Protein AF-A0A0K2RB57-F1 (afdb_monomer_lite)

Radius of gyration: 35.39 Å; chains: 1; bounding box: 61×66×104 Å

Secondary structure (DSSP, 8-state):
----HHHHHHHHHHHHHHHHHHHHHHHHHHHSS--TTHHHHHHHHHHHHHHHHTTSS-TTS--HHHHHHHHHHHHHHHHHHHHTT--TTHHHHHHHHHHHHHHHHHHHHHHHHHHHHHTSS-------S----------------------------

Structure (mmCIF, N/CA/C/O backbone):
data_AF-A0A0K2RB57-F1
#
_entry.id   AF-A0A0K2RB57-F1
#
loop_
_atom_site.group_PDB
_atom_site.id
_atom_site.type_symbol
_atom_site.label_atom_id
_atom_site.label_alt_id
_atom_site.label_comp_id
_atom_site.label_asym_id
_atom_site.label_entity_id
_atom_site.label_seq_id
_atom_site.pdbx_PDB_ins_code
_atom_site.Cartn_x
_atom_site.Cartn_y
_atom_site.Cartn_z
_atom_site.occupancy
_atom_site.B_iso_or_equiv
_atom_site.auth_seq_id
_atom_site.auth_comp_id
_atom_site.auth_asym_id
_atom_site.auth_atom_id
_atom_site.pdbx_PDB_model_num
ATOM 1 N N . MET A 1 1 ? -20.416 2.328 23.234 1.00 38.44 1 MET A N 1
ATOM 2 C CA . MET A 1 1 ? -20.864 1.491 22.098 1.00 38.44 1 MET A CA 1
ATOM 3 C C . MET A 1 1 ? -19.716 0.589 21.663 1.00 38.44 1 MET A C 1
ATOM 5 O O . MET A 1 1 ? -18.766 1.074 21.064 1.00 38.44 1 MET A O 1
ATOM 9 N N . GLY A 1 2 ? -19.745 -0.689 22.050 1.00 57.59 2 GLY A N 1
ATOM 10 C CA . GLY A 1 2 ? -18.687 -1.654 21.738 1.00 57.59 2 GLY A CA 1
ATOM 11 C C . GLY A 1 2 ? -18.896 -2.265 20.358 1.00 57.59 2 GLY A C 1
ATOM 12 O O . GLY A 1 2 ? -19.630 -3.236 20.216 1.00 57.59 2 GLY A O 1
ATOM 13 N N . ILE A 1 3 ? -18.275 -1.691 19.330 1.00 61.47 3 ILE A N 1
ATOM 14 C CA . ILE A 1 3 ? -18.183 -2.344 18.021 1.00 61.47 3 ILE A CA 1
ATOM 15 C C . ILE A 1 3 ? -17.212 -3.522 18.195 1.00 61.47 3 ILE A C 1
ATOM 17 O O . ILE A 1 3 ? -16.130 -3.307 18.748 1.00 61.47 3 ILE A O 1
ATOM 21 N N . PRO A 1 4 ? -17.541 -4.754 17.761 1.00 70.00 4 PRO A N 1
ATOM 22 C CA . PRO A 1 4 ? -16.636 -5.896 17.860 1.00 70.00 4 PRO A CA 1
ATOM 23 C C . PRO A 1 4 ? -15.468 -5.745 16.869 1.00 70.00 4 PRO A C 1
ATOM 25 O O . PRO A 1 4 ? -15.411 -6.397 15.825 1.00 70.00 4 PRO A O 1
ATOM 28 N N . THR A 1 5 ? -14.510 -4.885 17.217 1.00 77.00 5 THR A N 1
ATOM 29 C CA . THR A 1 5 ? -13.271 -4.615 16.473 1.00 77.00 5 THR A CA 1
ATOM 30 C C . THR A 1 5 ? -12.448 -5.882 16.282 1.00 77.00 5 THR A C 1
ATOM 32 O O . THR A 1 5 ? -11.888 -6.080 15.212 1.00 77.00 5 THR A O 1
ATOM 35 N N . LYS A 1 6 ? -12.467 -6.800 17.261 1.00 76.06 6 LYS A N 1
ATOM 36 C CA . LYS A 1 6 ? -11.743 -8.080 17.200 1.00 76.06 6 LYS A CA 1
ATOM 37 C C . LYS A 1 6 ? -12.094 -8.900 15.954 1.00 76.06 6 LYS A C 1
ATOM 39 O O . LYS A 1 6 ? -11.197 -9.432 15.315 1.00 76.06 6 LYS A O 1
ATOM 44 N N . ARG A 1 7 ? -13.377 -8.975 15.572 1.00 79.31 7 ARG A N 1
ATOM 45 C CA . ARG A 1 7 ? -13.806 -9.727 14.375 1.00 79.31 7 ARG A CA 1
ATOM 46 C C . ARG A 1 7 ? -13.370 -9.022 13.093 1.00 79.31 7 ARG A C 1
ATOM 48 O O . ARG A 1 7 ? -12.848 -9.666 12.194 1.00 79.31 7 ARG A O 1
ATOM 55 N N . TYR A 1 8 ? -13.514 -7.700 13.044 1.00 82.50 8 TYR A N 1
ATOM 56 C CA . TYR A 1 8 ? -13.079 -6.895 11.901 1.00 82.50 8 TYR A CA 1
ATOM 57 C C . TYR A 1 8 ? -11.565 -6.954 11.673 1.00 82.50 8 TYR A C 1
ATOM 59 O O . TYR A 1 8 ? -11.135 -7.101 10.534 1.00 82.50 8 TYR A O 1
ATOM 67 N N . SER A 1 9 ? -10.755 -6.899 12.732 1.00 83.56 9 SER A N 1
ATOM 68 C CA . SER A 1 9 ? -9.298 -7.030 12.629 1.00 83.56 9 SER A CA 1
ATOM 69 C C . SER A 1 9 ? -8.877 -8.419 12.155 1.00 83.56 9 SER A C 1
ATOM 71 O O . SER A 1 9 ? -7.973 -8.514 11.331 1.00 83.56 9 SER A O 1
ATOM 73 N N . ILE A 1 10 ? -9.552 -9.481 12.615 1.00 88.06 10 ILE A N 1
ATOM 74 C CA . ILE A 1 10 ? -9.296 -10.851 12.144 1.00 88.06 10 ILE A CA 1
ATOM 75 C C . ILE A 1 10 ? -9.612 -10.962 10.649 1.00 88.06 10 ILE A C 1
ATOM 77 O O . ILE A 1 10 ? -8.750 -11.384 9.887 1.00 88.06 10 ILE A O 1
ATOM 81 N N . TYR A 1 11 ? -10.792 -10.515 10.206 1.00 88.81 11 TYR A N 1
ATOM 82 C CA . TYR A 1 11 ? -11.146 -10.559 8.784 1.00 88.81 11 TYR A CA 1
ATOM 83 C C . TYR A 1 11 ? -10.210 -9.711 7.917 1.00 88.81 11 TYR A C 1
ATOM 85 O O . TYR A 1 11 ? -9.790 -10.170 6.859 1.00 88.81 11 TYR A O 1
ATOM 93 N N . ALA A 1 12 ? -9.829 -8.512 8.368 1.00 87.31 12 ALA A N 1
ATOM 94 C CA . ALA A 1 12 ? -8.902 -7.649 7.638 1.00 87.31 12 ALA A CA 1
ATOM 95 C C . ALA A 1 12 ? -7.505 -8.277 7.509 1.00 87.31 12 ALA A C 1
ATOM 97 O O . ALA A 1 12 ? -6.912 -8.242 6.431 1.00 87.31 12 ALA A O 1
ATOM 98 N N . PHE A 1 13 ? -6.990 -8.880 8.585 1.00 88.00 13 PHE A N 1
ATOM 99 C CA . PHE A 1 13 ? -5.676 -9.516 8.574 1.00 88.00 13 PHE A CA 1
ATOM 100 C C . PHE A 1 13 ? -5.674 -10.793 7.732 1.00 88.00 13 PHE A C 1
ATOM 102 O O . PHE A 1 13 ? -4.789 -10.971 6.901 1.00 88.00 13 PHE A O 1
ATOM 109 N N . SER A 1 14 ? -6.693 -11.645 7.878 1.00 93.94 14 SER A N 1
ATOM 110 C CA . SER A 1 14 ? -6.840 -12.855 7.067 1.00 93.94 14 SER A CA 1
ATOM 111 C C . SER A 1 14 ? -6.991 -12.529 5.583 1.00 93.94 14 SER A C 1
ATOM 113 O O . SER A 1 14 ? -6.316 -13.140 4.762 1.00 93.94 14 SER A O 1
ATOM 115 N N . PHE A 1 15 ? -7.812 -11.538 5.226 1.00 92.50 15 PHE A N 1
ATOM 116 C CA . PHE A 1 15 ? -7.969 -11.118 3.834 1.00 92.50 15 PHE A CA 1
ATOM 117 C C . PHE A 1 15 ? -6.656 -10.568 3.258 1.00 92.50 15 PHE A C 1
ATOM 119 O O . PHE A 1 15 ? -6.245 -10.975 2.175 1.00 92.50 15 PHE A O 1
ATOM 126 N N . SER A 1 16 ? -5.949 -9.714 4.008 1.00 88.44 16 SER A N 1
ATOM 127 C CA . SER A 1 16 ? -4.636 -9.194 3.605 1.00 88.44 16 SER A CA 1
ATOM 128 C C . SER A 1 16 ? -3.597 -10.307 3.423 1.00 88.44 16 SER A C 1
ATOM 130 O O . SER A 1 16 ? -2.855 -10.300 2.442 1.00 88.44 16 SER A O 1
ATOM 132 N N . ALA A 1 17 ? -3.572 -11.297 4.321 1.00 91.31 17 ALA A N 1
ATOM 133 C CA . ALA A 1 17 ? -2.661 -12.435 4.239 1.00 91.31 17 ALA A CA 1
ATOM 134 C C . ALA A 1 17 ? -2.944 -13.315 3.013 1.00 91.31 17 ALA A C 1
ATOM 136 O O . ALA A 1 17 ? -2.007 -13.703 2.321 1.00 91.31 17 ALA A O 1
ATOM 137 N N . VAL A 1 18 ? -4.219 -13.583 2.704 1.00 95.94 18 VAL A N 1
ATOM 138 C CA . VAL A 1 18 ? -4.611 -14.344 1.507 1.00 95.94 18 VAL A CA 1
ATOM 139 C C . VAL A 1 18 ? -4.202 -13.599 0.237 1.00 95.94 18 VAL A C 1
ATOM 141 O O . VAL A 1 18 ? -3.550 -14.182 -0.625 1.00 95.94 18 VAL A O 1
ATOM 144 N N . VAL A 1 19 ? -4.513 -12.302 0.135 1.00 92.00 19 VAL A N 1
ATOM 145 C CA . VAL A 1 19 ? -4.145 -11.481 -1.031 1.00 92.00 19 VAL A CA 1
ATOM 146 C C . VAL A 1 19 ? -2.626 -11.396 -1.192 1.00 92.00 19 VAL A C 1
ATOM 148 O O . VAL A 1 19 ? -2.116 -11.579 -2.295 1.00 92.00 19 VAL A O 1
ATOM 151 N N . THR A 1 20 ? -1.894 -11.177 -0.098 1.00 90.31 20 THR A N 1
ATOM 152 C CA . THR A 1 20 ? -0.423 -11.113 -0.099 1.00 90.31 20 THR A CA 1
ATOM 153 C C . THR A 1 20 ? 0.199 -12.453 -0.483 1.00 90.31 20 THR A C 1
ATOM 155 O O . THR A 1 20 ? 1.131 -12.484 -1.283 1.00 90.31 20 THR A O 1
ATOM 158 N N . GLY A 1 21 ? -0.324 -13.566 0.040 1.00 92.06 21 GLY A N 1
ATOM 159 C CA . GLY A 1 21 ? 0.147 -14.909 -0.294 1.00 92.06 21 GLY A CA 1
ATOM 160 C C . GLY A 1 21 ? -0.038 -15.223 -1.776 1.00 92.06 21 GLY A C 1
ATOM 161 O O . GLY A 1 21 ? 0.907 -15.648 -2.436 1.00 92.06 21 GLY A O 1
ATOM 162 N N . VAL A 1 22 ? -1.222 -14.932 -2.324 1.00 93.88 22 VAL A N 1
ATOM 163 C CA . VAL A 1 22 ? -1.502 -15.091 -3.758 1.00 93.88 22 VAL A CA 1
ATOM 164 C C . VAL A 1 22 ? -0.569 -14.207 -4.589 1.00 93.88 22 VAL A C 1
ATOM 166 O O . VAL A 1 22 ? 0.104 -14.714 -5.481 1.00 93.88 22 VAL A O 1
ATOM 169 N N . ALA A 1 23 ? -0.441 -12.917 -4.265 1.00 89.06 23 ALA A N 1
ATOM 170 C CA . ALA A 1 23 ? 0.457 -12.004 -4.975 1.00 89.06 23 ALA A CA 1
ATOM 171 C C . ALA A 1 23 ? 1.924 -12.478 -4.965 1.00 89.06 23 ALA A C 1
ATOM 173 O O . ALA A 1 23 ? 2.598 -12.410 -5.992 1.00 89.06 23 ALA A O 1
ATOM 174 N N . GLY A 1 24 ? 2.405 -13.006 -3.834 1.00 86.62 24 GLY A N 1
ATOM 175 C CA . GLY A 1 24 ? 3.751 -13.568 -3.711 1.00 86.62 24 GLY A CA 1
ATOM 176 C C . GLY A 1 24 ? 3.970 -14.799 -4.592 1.00 86.62 24 GLY A C 1
ATOM 177 O O . GLY A 1 24 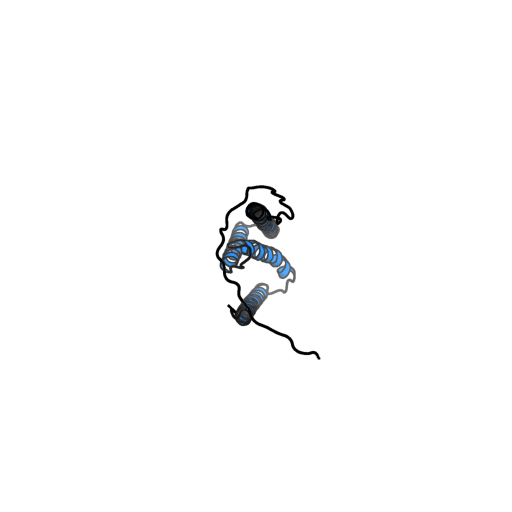? 5.006 -14.899 -5.246 1.00 86.62 24 GLY A O 1
ATOM 178 N N . VAL A 1 25 ? 2.986 -15.702 -4.675 1.00 89.19 25 VAL A N 1
ATOM 179 C CA . VAL A 1 25 ? 3.047 -16.877 -5.562 1.00 89.19 25 VAL A CA 1
ATOM 180 C C . VAL A 1 25 ? 3.065 -16.458 -7.034 1.00 89.19 25 VAL A C 1
ATOM 182 O O . VAL A 1 25 ? 3.877 -16.978 -7.798 1.00 89.19 25 VAL A O 1
ATOM 185 N N . LEU A 1 26 ? 2.234 -15.487 -7.436 1.00 89.56 26 LEU A N 1
ATOM 186 C CA . LEU A 1 26 ? 2.265 -14.951 -8.803 1.00 89.56 26 LEU A CA 1
ATOM 187 C C . LEU A 1 26 ? 3.621 -14.317 -9.137 1.00 89.56 26 LEU A C 1
ATOM 189 O O . LEU A 1 26 ? 4.160 -14.552 -10.217 1.00 89.56 26 LEU A O 1
ATOM 193 N N . LEU A 1 27 ? 4.191 -13.540 -8.213 1.00 83.75 27 LEU A N 1
ATOM 194 C CA . LEU A 1 27 ? 5.488 -12.900 -8.424 1.00 83.75 27 LEU A CA 1
ATOM 195 C C . LEU A 1 27 ? 6.621 -13.932 -8.525 1.00 83.75 27 LEU A C 1
ATOM 197 O O . LEU A 1 27 ? 7.471 -13.825 -9.407 1.00 83.75 27 LEU A O 1
ATOM 201 N N . ALA A 1 28 ? 6.603 -14.964 -7.677 1.00 84.50 28 ALA A N 1
ATOM 202 C CA . ALA A 1 28 ? 7.553 -16.072 -7.748 1.00 84.50 28 ALA A CA 1
ATOM 203 C C . ALA A 1 28 ? 7.447 -16.835 -9.079 1.00 84.50 28 ALA A C 1
ATOM 205 O O . ALA A 1 28 ? 8.470 -17.186 -9.668 1.00 84.50 28 ALA A O 1
ATOM 206 N N . SER A 1 29 ? 6.225 -17.032 -9.585 1.00 85.38 29 SER A N 1
ATOM 207 C CA . SER A 1 29 ? 5.983 -17.673 -10.881 1.00 85.38 29 SER A CA 1
ATOM 208 C C . SER A 1 29 ? 6.513 -16.856 -12.059 1.00 85.38 29 SER A C 1
ATOM 210 O O . SER A 1 29 ? 6.944 -17.448 -13.042 1.00 85.38 29 SER A O 1
ATOM 212 N N . GLN A 1 30 ? 6.482 -15.522 -11.987 1.00 80.62 30 GLN A N 1
ATOM 213 C CA . GLN A 1 30 ? 6.990 -14.668 -13.065 1.00 80.62 30 GLN A CA 1
ATOM 214 C C . GLN A 1 30 ? 8.514 -14.674 -13.159 1.00 80.62 30 GLN A C 1
ATOM 216 O O . GLN A 1 30 ? 9.063 -14.622 -14.255 1.00 80.62 30 GLN A O 1
ATOM 221 N N . GLN A 1 31 ? 9.205 -14.721 -12.021 1.00 75.88 31 GLN A N 1
ATOM 222 C CA . GLN A 1 31 ? 10.647 -14.502 -12.022 1.00 75.88 31 GLN A CA 1
ATOM 223 C C . GLN A 1 31 ? 11.440 -15.719 -12.504 1.00 75.88 31 GLN A C 1
ATOM 225 O O . GLN A 1 31 ? 12.541 -15.506 -13.002 1.00 75.88 31 GLN A O 1
ATOM 230 N N . GLN A 1 32 ? 10.895 -16.945 -12.398 1.00 67.44 32 GLN A N 1
ATOM 231 C CA . GLN A 1 32 ? 11.425 -18.265 -12.832 1.00 67.44 32 GLN A CA 1
ATOM 232 C C . GLN A 1 32 ? 12.866 -18.625 -12.380 1.00 67.44 32 GLN A C 1
ATOM 234 O O . GLN A 1 32 ? 13.263 -19.786 -12.383 1.00 67.44 32 GLN A O 1
ATOM 239 N N . ILE A 1 33 ? 13.621 -17.637 -11.912 1.00 66.25 33 ILE A N 1
ATOM 240 C CA . ILE A 1 33 ? 14.967 -17.608 -11.372 1.00 66.25 33 ILE A CA 1
ATOM 241 C C . ILE A 1 33 ? 14.807 -16.818 -10.073 1.00 66.25 33 ILE A C 1
ATOM 243 O O . ILE A 1 33 ? 14.384 -15.659 -10.089 1.00 66.25 33 ILE A O 1
ATOM 247 N N . GLY A 1 34 ? 15.087 -17.455 -8.936 1.00 60.50 34 GLY A N 1
ATOM 248 C CA . GLY A 1 34 ? 14.979 -16.835 -7.616 1.00 60.50 34 GLY A CA 1
ATOM 249 C C . GLY A 1 34 ? 16.018 -15.733 -7.433 1.00 60.50 34 GLY A C 1
ATOM 250 O O . GLY A 1 34 ? 17.041 -15.950 -6.794 1.00 60.50 34 GLY A O 1
ATOM 251 N N . ASN A 1 35 ? 15.779 -14.559 -8.015 1.00 68.94 35 ASN A N 1
ATOM 252 C CA . ASN A 1 35 ? 16.596 -13.378 -7.795 1.00 68.94 35 ASN A CA 1
ATOM 253 C C . ASN A 1 35 ? 16.156 -12.732 -6.470 1.00 68.94 35 ASN A C 1
ATOM 255 O O . ASN A 1 35 ? 15.038 -12.218 -6.402 1.00 68.94 35 ASN A O 1
ATOM 259 N N . PRO A 1 36 ? 16.991 -12.736 -5.416 1.00 72.50 36 PRO A N 1
ATOM 260 C CA . PRO A 1 36 ? 16.614 -12.191 -4.113 1.00 72.50 36 PRO A CA 1
ATOM 261 C C . PRO A 1 36 ? 16.421 -10.666 -4.135 1.00 72.50 36 PRO A C 1
ATOM 263 O O . PRO A 1 36 ? 15.763 -10.118 -3.251 1.00 72.50 36 PRO A O 1
ATOM 266 N N . SER A 1 37 ? 16.939 -9.970 -5.150 1.00 76.00 37 SER A N 1
ATOM 267 C CA . SER A 1 37 ? 16.857 -8.510 -5.251 1.00 76.00 37 SER A CA 1
ATOM 268 C C . SER A 1 37 ? 15.447 -7.997 -5.545 1.00 76.00 37 SER A C 1
ATOM 270 O O . SER A 1 37 ? 15.150 -6.844 -5.243 1.00 76.00 37 SER A O 1
ATOM 272 N N . VAL A 1 38 ? 14.539 -8.853 -6.029 1.00 73.69 38 VAL A N 1
ATOM 273 C CA . VAL A 1 38 ? 13.148 -8.456 -6.305 1.00 73.69 38 VAL A CA 1
ATOM 274 C C . VAL A 1 38 ? 12.412 -7.998 -5.050 1.00 73.69 38 VAL A C 1
ATOM 276 O O . VAL A 1 38 ? 11.489 -7.209 -5.143 1.00 73.69 38 VAL A O 1
ATOM 279 N N . GLY A 1 39 ? 12.807 -8.433 -3.851 1.00 76.81 39 GLY A N 1
ATOM 280 C CA . GLY A 1 39 ? 12.206 -7.903 -2.625 1.00 76.81 39 GLY A CA 1
ATOM 281 C C . GLY A 1 39 ? 12.512 -6.415 -2.430 1.00 76.81 39 GLY A C 1
ATOM 282 O O . GLY A 1 39 ? 11.636 -5.644 -2.044 1.00 76.81 39 GLY A O 1
ATOM 283 N N . MET A 1 40 ? 13.742 -6.003 -2.742 1.00 82.06 40 MET A N 1
ATOM 284 C CA . MET A 1 40 ? 14.229 -4.643 -2.505 1.00 82.06 40 MET A CA 1
ATOM 285 C C . MET A 1 40 ? 13.616 -3.628 -3.469 1.00 82.06 40 MET A C 1
ATOM 287 O O . MET A 1 40 ? 13.242 -2.534 -3.043 1.00 82.06 40 MET A O 1
ATOM 291 N N . ASP A 1 41 ? 13.439 -4.006 -4.734 1.00 82.38 41 ASP A N 1
ATOM 292 C CA . ASP A 1 41 ? 12.888 -3.115 -5.762 1.00 82.38 41 ASP A CA 1
ATOM 293 C C . ASP A 1 41 ? 11.406 -2.774 -5.526 1.00 82.38 41 ASP A C 1
ATOM 295 O O . ASP A 1 41 ? 10.943 -1.701 -5.912 1.00 82.38 41 ASP A O 1
ATOM 299 N N . TYR A 1 42 ? 10.662 -3.649 -4.841 1.00 84.00 42 TYR A N 1
ATOM 300 C CA . TYR A 1 42 ? 9.243 -3.450 -4.515 1.00 84.00 42 TYR A CA 1
ATOM 301 C C . TYR A 1 42 ? 9.026 -2.826 -3.135 1.00 84.00 42 TYR A C 1
ATOM 303 O O . TYR A 1 42 ? 7.954 -2.280 -2.863 1.00 84.00 42 TYR A O 1
ATOM 311 N N . LEU A 1 43 ? 10.051 -2.846 -2.282 1.00 87.94 43 LEU A N 1
ATOM 312 C CA . LEU A 1 43 ? 10.004 -2.301 -0.930 1.00 87.94 43 LEU A CA 1
ATOM 313 C C . LEU A 1 43 ? 9.762 -0.787 -0.970 1.00 87.94 43 LEU A C 1
ATOM 315 O O . LEU A 1 43 ? 8.826 -0.295 -0.341 1.00 87.94 43 LEU A O 1
ATOM 319 N N . LEU A 1 44 ? 10.540 -0.054 -1.775 1.00 88.50 44 LEU A N 1
ATOM 320 C CA . LEU A 1 44 ? 10.421 1.404 -1.887 1.00 88.50 44 LEU A CA 1
ATOM 321 C C . LEU A 1 44 ? 9.030 1.831 -2.409 1.00 88.50 44 LEU A C 1
ATOM 323 O O . LEU A 1 44 ? 8.356 2.580 -1.698 1.00 88.50 44 LEU A O 1
ATOM 327 N N . PRO A 1 45 ? 8.524 1.325 -3.554 1.00 85.31 45 PRO A N 1
ATOM 328 C CA . PRO A 1 45 ? 7.160 1.611 -4.008 1.00 85.31 45 PRO A CA 1
ATOM 329 C C . PRO A 1 45 ? 6.072 1.232 -2.993 1.00 85.31 45 PRO A C 1
ATOM 331 O O . PRO A 1 45 ? 5.110 1.980 -2.816 1.00 85.31 45 PRO A O 1
ATOM 334 N N . ALA A 1 46 ? 6.210 0.099 -2.295 1.00 87.88 46 ALA A N 1
ATOM 335 C CA . ALA A 1 46 ? 5.229 -0.328 -1.298 1.00 87.88 46 ALA A CA 1
ATOM 336 C C . ALA A 1 46 ? 5.128 0.674 -0.136 1.00 87.88 46 ALA A C 1
ATOM 338 O O . ALA A 1 46 ? 4.021 1.047 0.264 1.00 87.88 46 ALA A O 1
ATOM 339 N N . PHE A 1 47 ? 6.266 1.178 0.355 1.00 87.62 47 PHE A N 1
ATOM 340 C CA . PHE A 1 47 ? 6.292 2.238 1.366 1.00 87.62 47 PHE A CA 1
ATOM 341 C C . PHE A 1 47 ? 5.679 3.541 0.857 1.00 87.62 47 PHE A C 1
ATOM 343 O O . PHE A 1 47 ? 4.913 4.173 1.586 1.00 87.62 47 PHE A O 1
ATOM 350 N N . VAL A 1 48 ? 5.968 3.927 -0.389 1.00 88.44 48 VAL A N 1
ATOM 351 C CA . VAL A 1 48 ? 5.374 5.115 -1.023 1.00 88.44 48 VAL A CA 1
ATOM 352 C C . VAL A 1 48 ? 3.855 5.008 -1.061 1.00 88.44 48 VAL A C 1
ATOM 354 O O . VAL A 1 48 ? 3.172 5.910 -0.580 1.00 88.44 48 VAL A O 1
ATOM 357 N N . GLY A 1 49 ? 3.319 3.904 -1.587 1.00 87.19 49 GLY A N 1
ATOM 358 C CA . GLY A 1 49 ? 1.876 3.683 -1.683 1.00 87.19 49 GLY A CA 1
ATOM 359 C C . GLY A 1 49 ? 1.192 3.685 -0.312 1.00 87.19 49 GLY A C 1
ATOM 360 O O . GLY A 1 49 ? 0.138 4.303 -0.146 1.00 87.19 49 GLY A O 1
ATOM 361 N N . ALA A 1 50 ? 1.819 3.063 0.692 1.00 84.62 50 ALA A N 1
ATOM 362 C CA . ALA A 1 50 ? 1.305 3.025 2.059 1.00 84.62 50 ALA A CA 1
ATOM 363 C C . ALA A 1 50 ? 1.292 4.412 2.727 1.00 84.62 50 ALA A C 1
ATOM 365 O O . ALA A 1 50 ? 0.271 4.812 3.293 1.00 84.62 50 ALA A O 1
ATOM 366 N N . LEU A 1 51 ? 2.393 5.167 2.635 1.00 83.88 51 LEU A N 1
ATOM 367 C CA . LEU A 1 51 ? 2.512 6.507 3.223 1.00 83.88 51 LEU A CA 1
ATOM 368 C C . LEU A 1 51 ? 1.621 7.530 2.517 1.00 83.88 51 LEU A C 1
ATOM 370 O O . LEU A 1 51 ? 0.957 8.327 3.180 1.00 83.88 51 LEU A O 1
ATOM 374 N N . LEU A 1 52 ? 1.557 7.487 1.186 1.00 83.69 52 LEU A N 1
ATOM 375 C CA . LEU A 1 52 ? 0.690 8.360 0.400 1.00 83.69 52 LEU A CA 1
ATOM 376 C C . LEU A 1 52 ? -0.788 8.086 0.726 1.00 83.69 52 LEU A C 1
ATOM 378 O O . LEU A 1 52 ? -1.544 9.011 1.032 1.00 83.69 52 LEU A O 1
ATOM 382 N N . GLY A 1 53 ? -1.179 6.809 0.772 1.00 78.81 53 GLY A N 1
ATOM 383 C CA . GLY A 1 53 ? -2.532 6.370 1.112 1.00 78.81 53 GLY A CA 1
ATOM 384 C C . GLY A 1 53 ? -2.990 6.762 2.519 1.00 78.81 53 GLY A C 1
ATOM 385 O O . GLY A 1 53 ? -4.154 7.120 2.712 1.00 78.81 53 GLY A O 1
ATOM 386 N N . ALA A 1 54 ? -2.076 6.768 3.496 1.00 72.00 54 ALA A N 1
ATOM 387 C CA . ALA A 1 54 ? -2.367 7.113 4.890 1.00 72.00 54 ALA A CA 1
ATOM 388 C C . ALA A 1 54 ? -2.857 8.563 5.086 1.00 72.00 54 ALA A C 1
ATOM 390 O O . ALA A 1 54 ? -3.448 8.883 6.120 1.00 72.00 54 ALA A O 1
ATOM 391 N N . THR A 1 55 ? -2.650 9.441 4.100 1.00 69.50 55 THR A N 1
ATOM 392 C CA . THR A 1 55 ? -2.961 10.877 4.207 1.00 69.50 55 THR A CA 1
ATOM 393 C C . THR A 1 55 ? -4.191 11.330 3.416 1.00 69.50 55 THR A C 1
ATOM 395 O O . THR A 1 55 ? -4.697 12.423 3.667 1.00 69.50 55 THR A O 1
ATOM 398 N N . ALA A 1 56 ? -4.728 10.496 2.519 1.00 59.16 56 ALA A N 1
ATOM 399 C CA . ALA A 1 56 ? -5.646 10.937 1.466 1.00 59.16 56 ALA A CA 1
ATOM 400 C C . ALA A 1 56 ? -7.039 11.422 1.926 1.00 59.16 56 ALA A C 1
ATOM 402 O O . ALA A 1 56 ? -7.654 12.206 1.212 1.00 59.16 56 ALA A O 1
ATOM 403 N N . ILE A 1 57 ? -7.588 10.967 3.066 1.00 53.75 57 ILE A N 1
ATOM 404 C CA . ILE A 1 57 ? -9.014 11.242 3.380 1.00 53.75 57 ILE A CA 1
ATOM 405 C C . ILE A 1 57 ? -9.269 11.716 4.821 1.00 53.75 57 ILE A C 1
ATOM 407 O O . ILE A 1 57 ? -10.089 12.612 5.032 1.00 53.75 57 ILE A O 1
ATOM 411 N N . LYS A 1 58 ? -8.592 11.175 5.847 1.00 52.19 58 LYS A N 1
ATOM 412 C CA . LYS A 1 58 ? -8.758 11.654 7.234 1.00 52.19 58 LYS A CA 1
ATOM 413 C C . LYS A 1 58 ? -7.557 11.271 8.112 1.00 52.19 58 LYS A C 1
ATOM 415 O O . LYS A 1 58 ? -7.426 10.096 8.452 1.00 52.19 58 LYS A O 1
ATOM 420 N N . PRO A 1 59 ? -6.708 12.229 8.534 1.00 50.41 59 PRO A N 1
ATOM 421 C CA . PRO A 1 59 ? -5.671 11.955 9.527 1.00 50.41 59 PRO A CA 1
ATOM 422 C C . PRO A 1 59 ? -6.339 11.417 10.800 1.00 50.41 59 PRO A C 1
ATOM 424 O O . PRO A 1 59 ? -7.182 12.104 11.376 1.00 50.41 59 PRO A O 1
ATOM 427 N N . GLY A 1 60 ? -6.040 10.171 11.180 1.00 50.78 60 GLY A N 1
ATOM 428 C CA . GLY A 1 60 ? -6.620 9.499 12.354 1.00 50.78 60 GLY A CA 1
ATOM 429 C C . GLY A 1 60 ? -7.704 8.443 12.078 1.00 50.78 60 GLY A C 1
ATOM 430 O O . GLY A 1 60 ? -8.072 7.716 12.995 1.00 50.78 60 GLY A O 1
ATOM 431 N N . ARG A 1 61 ? -8.192 8.283 10.837 1.00 53.88 61 ARG A N 1
ATOM 432 C CA . ARG A 1 61 ? -9.016 7.126 10.425 1.00 53.88 61 ARG A CA 1
ATOM 433 C C . ARG A 1 61 ? -8.467 6.568 9.119 1.00 53.88 61 ARG A C 1
ATOM 435 O O . ARG A 1 61 ? -8.685 7.160 8.066 1.00 53.88 61 ARG A O 1
ATOM 442 N N . ALA A 1 62 ? -7.768 5.435 9.202 1.00 53.88 62 ALA A N 1
ATOM 443 C CA . ALA A 1 62 ? -7.306 4.708 8.026 1.00 53.88 62 ALA A CA 1
ATOM 444 C C . ALA A 1 62 ? -8.514 4.396 7.133 1.00 53.88 62 ALA A C 1
ATOM 446 O O . ALA A 1 62 ? -9.436 3.693 7.550 1.00 53.88 62 ALA A O 1
ATOM 447 N N . ASN A 1 63 ? -8.542 4.988 5.939 1.00 67.06 63 ASN A N 1
ATOM 448 C CA . ASN A 1 63 ? -9.623 4.794 4.988 1.00 67.06 63 ASN A CA 1
ATOM 449 C C . ASN A 1 63 ? -9.069 4.053 3.773 1.00 67.06 63 ASN A C 1
ATOM 451 O O . ASN A 1 63 ? -8.215 4.582 3.063 1.00 67.06 63 ASN A O 1
ATOM 455 N N . VAL A 1 64 ? -9.559 2.830 3.558 1.00 74.88 64 VAL A N 1
ATOM 456 C CA . VAL A 1 64 ? -9.037 1.872 2.566 1.00 74.88 64 VAL A C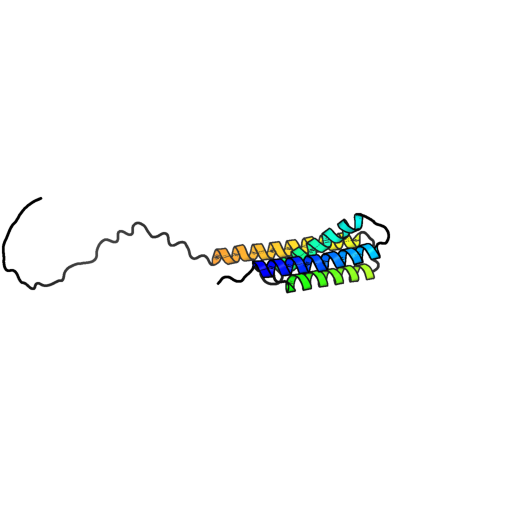A 1
ATOM 457 C C . VAL A 1 64 ? -9.041 2.459 1.152 1.00 74.88 64 VAL A C 1
ATOM 459 O O . VAL A 1 64 ? -8.118 2.218 0.380 1.00 74.88 64 VAL A O 1
ATOM 462 N N . ILE A 1 65 ? -10.034 3.300 0.837 1.00 79.50 65 ILE A N 1
ATOM 463 C CA . ILE A 1 65 ? -10.168 3.944 -0.478 1.00 79.50 65 ILE A CA 1
ATOM 464 C C . ILE A 1 65 ? -8.951 4.820 -0.807 1.00 79.50 65 ILE A C 1
ATOM 466 O O . ILE A 1 65 ? -8.469 4.794 -1.935 1.00 79.50 65 ILE A O 1
ATOM 470 N N . GLY A 1 66 ? -8.413 5.553 0.173 1.00 77.06 66 GLY A N 1
ATOM 471 C CA . GLY A 1 66 ? -7.252 6.421 -0.035 1.00 77.06 66 GLY A CA 1
ATOM 472 C C . GLY A 1 66 ? -5.994 5.638 -0.404 1.00 77.06 66 GLY A C 1
ATOM 473 O O . GLY A 1 66 ? -5.254 6.026 -1.305 1.00 77.06 66 GLY A O 1
ATOM 474 N N . THR A 1 67 ? -5.790 4.492 0.247 1.00 82.88 67 THR A N 1
ATOM 475 C CA . THR A 1 67 ? -4.682 3.581 -0.057 1.00 82.88 67 THR A CA 1
ATOM 476 C C . THR A 1 67 ? -4.853 2.914 -1.416 1.00 82.88 67 THR A C 1
ATOM 478 O O . THR A 1 67 ? -3.882 2.830 -2.160 1.00 82.88 67 THR A O 1
ATOM 481 N N . LEU A 1 68 ? -6.073 2.507 -1.785 1.00 84.62 68 LEU A N 1
ATOM 482 C CA . LEU A 1 68 ? -6.343 1.931 -3.106 1.00 84.62 68 LEU A CA 1
ATOM 483 C C . LEU A 1 68 ? -5.976 2.911 -4.229 1.00 84.62 68 LEU A C 1
ATOM 485 O O . LEU A 1 68 ? -5.245 2.552 -5.148 1.00 84.62 68 LEU A O 1
ATOM 489 N N . VAL A 1 69 ? -6.432 4.163 -4.123 1.00 84.38 69 VAL A N 1
ATOM 490 C CA . VAL A 1 69 ? -6.145 5.209 -5.117 1.00 84.38 69 VAL A CA 1
ATOM 491 C C . VAL A 1 69 ? -4.646 5.501 -5.193 1.00 84.38 69 VAL A C 1
ATOM 493 O O . VAL A 1 69 ? -4.107 5.626 -6.294 1.00 84.38 69 VAL A O 1
ATOM 496 N N . ALA A 1 70 ? -3.955 5.560 -4.050 1.00 85.06 70 ALA A N 1
ATOM 497 C CA . ALA A 1 70 ? -2.511 5.781 -4.009 1.00 85.06 70 ALA A CA 1
ATOM 498 C C . ALA A 1 70 ? -1.732 4.653 -4.707 1.00 85.06 70 ALA A C 1
ATOM 500 O O . ALA A 1 70 ? -0.866 4.931 -5.535 1.00 85.06 70 ALA A O 1
ATOM 501 N N . VAL A 1 71 ? -2.065 3.391 -4.420 1.00 86.88 71 VAL A N 1
ATOM 502 C CA . VAL A 1 71 ? -1.400 2.222 -5.020 1.00 86.88 71 VAL A CA 1
ATOM 503 C C . VAL A 1 71 ? -1.670 2.138 -6.523 1.00 86.88 71 VAL A C 1
ATOM 505 O O . VAL A 1 71 ? -0.739 1.910 -7.290 1.00 86.88 71 VAL A O 1
ATOM 508 N N . ILE A 1 72 ? -2.909 2.378 -6.966 1.00 88.75 72 ILE A N 1
ATOM 509 C CA . ILE A 1 72 ? -3.266 2.363 -8.394 1.00 88.75 72 ILE A CA 1
ATOM 510 C C . ILE A 1 72 ? -2.534 3.477 -9.151 1.00 88.75 72 ILE A C 1
ATOM 512 O O . ILE A 1 72 ? -1.959 3.228 -10.207 1.00 88.75 72 ILE A O 1
ATOM 516 N N . THR A 1 73 ? -2.505 4.692 -8.602 1.00 86.94 73 THR A N 1
ATOM 517 C CA . THR A 1 73 ? -1.786 5.819 -9.219 1.00 86.94 73 THR A CA 1
ATOM 518 C C . THR A 1 73 ? -0.293 5.520 -9.340 1.00 86.94 73 THR A C 1
ATOM 520 O O . THR A 1 73 ? 0.305 5.787 -10.381 1.00 86.94 73 THR A O 1
ATOM 523 N N . LEU A 1 74 ? 0.306 4.916 -8.309 1.00 86.38 74 LEU A N 1
ATOM 524 C CA . LEU A 1 74 ? 1.710 4.513 -8.338 1.00 86.38 74 LEU A CA 1
ATOM 525 C C . LEU A 1 74 ? 1.967 3.426 -9.390 1.00 86.38 74 LEU A C 1
ATOM 527 O O . LEU A 1 74 ? 2.934 3.534 -10.137 1.00 86.38 74 LEU A O 1
ATOM 531 N N . ALA A 1 75 ? 1.086 2.426 -9.496 1.00 86.62 75 ALA A N 1
ATOM 532 C CA . ALA A 1 75 ? 1.181 1.375 -10.508 1.00 86.62 75 ALA A CA 1
ATOM 533 C C . ALA A 1 75 ? 1.126 1.945 -11.935 1.00 86.62 75 ALA A C 1
ATOM 535 O O . ALA A 1 75 ? 1.945 1.577 -12.774 1.00 86.62 75 ALA A O 1
ATOM 536 N N . ILE A 1 76 ? 0.215 2.891 -12.196 1.00 87.50 76 ILE A N 1
ATOM 537 C CA . ILE A 1 76 ? 0.114 3.584 -13.490 1.00 87.50 76 ILE A CA 1
ATOM 538 C C . ILE A 1 76 ? 1.362 4.433 -13.754 1.00 87.50 76 ILE A C 1
ATOM 540 O O . ILE A 1 76 ? 1.878 4.414 -14.866 1.00 87.50 76 ILE A O 1
ATOM 544 N N . GLY A 1 77 ? 1.878 5.150 -12.750 1.00 84.19 77 GLY A N 1
ATOM 545 C CA . GLY A 1 77 ? 3.106 5.938 -12.888 1.00 84.19 77 GLY A CA 1
ATOM 546 C C . GLY A 1 77 ? 4.319 5.071 -13.231 1.00 84.19 77 GLY A C 1
ATOM 547 O O . GLY A 1 77 ? 5.070 5.394 -14.150 1.00 84.19 77 GLY A O 1
ATOM 548 N N . LEU A 1 78 ? 4.464 3.932 -12.550 1.00 81.69 78 LEU A N 1
ATOM 549 C CA . LEU A 1 78 ? 5.545 2.979 -12.794 1.00 81.69 78 LEU A CA 1
ATOM 550 C C . LEU A 1 78 ? 5.440 2.357 -14.194 1.00 81.69 78 LEU A C 1
ATOM 552 O O . LEU A 1 78 ? 6.430 2.306 -14.923 1.00 81.69 78 LEU A O 1
ATOM 556 N N . ALA A 1 79 ? 4.232 1.951 -14.599 1.00 81.62 79 ALA A N 1
ATOM 557 C CA . ALA A 1 79 ? 3.967 1.402 -15.926 1.00 81.62 79 ALA A CA 1
ATOM 558 C C . ALA A 1 79 ? 4.175 2.442 -17.042 1.00 81.62 79 ALA A C 1
ATOM 560 O O . ALA A 1 79 ? 4.785 2.136 -18.062 1.00 81.62 79 ALA A O 1
ATOM 561 N N . GLY A 1 80 ? 3.734 3.687 -16.839 1.00 81.94 80 GLY A N 1
ATOM 562 C CA . GLY A 1 80 ? 3.899 4.776 -17.804 1.00 81.94 80 GLY A CA 1
ATOM 563 C C . GLY A 1 80 ? 5.366 5.126 -18.054 1.00 81.94 80 GLY A C 1
ATOM 564 O O . GLY A 1 80 ? 5.773 5.299 -19.200 1.00 81.94 80 GLY A O 1
ATOM 565 N N . ILE A 1 81 ? 6.183 5.157 -16.999 1.00 77.75 81 ILE A N 1
ATOM 566 C CA . ILE A 1 81 ? 7.633 5.376 -17.116 1.00 77.75 81 ILE A CA 1
ATOM 567 C C . ILE A 1 81 ? 8.316 4.176 -17.774 1.00 77.75 81 ILE A C 1
ATOM 569 O O . ILE A 1 81 ? 9.191 4.359 -18.617 1.00 77.75 81 ILE A O 1
ATOM 573 N N . SER A 1 82 ? 7.891 2.954 -17.447 1.00 75.50 82 SER A N 1
ATOM 574 C CA . SER A 1 82 ? 8.416 1.742 -18.081 1.00 75.50 82 SER A CA 1
ATOM 575 C C . SER A 1 82 ? 8.156 1.725 -19.594 1.00 75.50 82 SER A C 1
ATOM 577 O O . SER A 1 82 ? 9.041 1.335 -20.354 1.00 75.50 82 SER A O 1
ATOM 579 N N . GLN A 1 83 ? 6.998 2.222 -20.045 1.00 73.25 83 GLN A N 1
ATOM 580 C CA . GLN A 1 83 ? 6.639 2.294 -21.466 1.00 73.25 83 GLN A CA 1
ATOM 581 C C . GLN A 1 83 ? 7.457 3.334 -22.254 1.00 73.25 83 GLN A C 1
ATOM 583 O O . GLN A 1 83 ? 7.636 3.188 -23.461 1.00 73.25 83 GLN A O 1
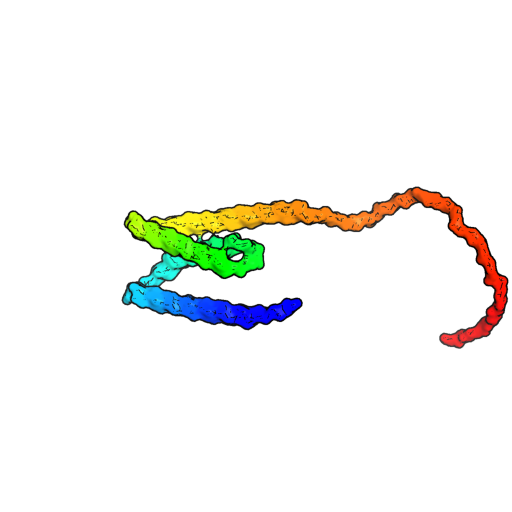ATOM 588 N N . LEU A 1 84 ? 7.992 4.362 -21.586 1.00 74.31 84 LEU A N 1
ATOM 589 C CA . LEU A 1 84 ? 8.831 5.407 -22.193 1.00 74.31 84 LEU A CA 1
ATOM 590 C C . LEU A 1 84 ? 10.276 4.947 -22.480 1.00 74.31 84 LEU A C 1
ATOM 592 O O . LEU A 1 84 ? 11.106 5.758 -22.887 1.00 74.31 84 LEU A O 1
ATOM 596 N N . GLY A 1 85 ? 10.596 3.663 -22.283 1.00 64.62 85 GLY A N 1
ATOM 597 C CA . GLY A 1 85 ? 11.939 3.120 -22.524 1.00 64.62 85 GLY A CA 1
ATOM 598 C C . GLY A 1 85 ? 12.950 3.513 -21.445 1.00 64.62 85 GLY A C 1
ATOM 599 O O . GLY A 1 85 ? 14.143 3.651 -21.716 1.00 64.62 85 GLY A O 1
ATOM 600 N N . ALA A 1 86 ? 12.471 3.743 -20.221 1.00 61.47 86 ALA A N 1
ATOM 601 C CA . ALA A 1 86 ? 13.290 4.219 -19.122 1.00 61.47 86 ALA A CA 1
ATOM 602 C C . ALA A 1 86 ? 14.368 3.196 -18.708 1.00 61.47 86 ALA A C 1
ATOM 604 O O . ALA A 1 86 ? 14.099 2.012 -18.506 1.00 61.47 86 ALA A O 1
ATOM 605 N N . GLN A 1 87 ? 15.604 3.684 -18.566 1.00 61.25 87 GLN A N 1
ATOM 606 C CA . GLN A 1 87 ? 16.763 2.919 -18.096 1.00 61.25 87 GLN A CA 1
ATOM 607 C C . GLN A 1 87 ? 16.522 2.397 -16.664 1.00 61.25 87 GLN A C 1
ATOM 609 O O . GLN A 1 87 ? 15.827 3.044 -15.881 1.00 61.25 87 GLN A O 1
ATOM 614 N N . PHE A 1 88 ? 17.154 1.280 -16.283 1.00 65.31 88 PHE A N 1
ATOM 615 C CA . PHE A 1 88 ? 16.944 0.580 -14.995 1.00 65.31 88 PHE A CA 1
ATOM 616 C C . PHE A 1 88 ? 17.086 1.475 -13.739 1.00 65.31 88 PHE A C 1
ATOM 618 O O . PHE A 1 88 ? 16.513 1.184 -12.694 1.00 65.31 88 PHE A O 1
ATOM 625 N N . TRP A 1 89 ? 17.815 2.593 -13.840 1.00 68.56 89 TRP A N 1
ATOM 626 C CA . TRP A 1 89 ? 18.000 3.587 -12.772 1.00 68.56 89 TRP A CA 1
ATOM 627 C C . TRP A 1 89 ? 16.817 4.560 -12.579 1.00 68.56 89 TRP A C 1
ATOM 629 O O . TRP A 1 89 ? 16.623 5.099 -11.487 1.00 68.56 89 TRP A O 1
ATOM 639 N N . VAL A 1 90 ? 15.997 4.781 -13.608 1.00 73.06 90 VAL A N 1
ATOM 640 C CA . VAL A 1 90 ? 14.904 5.767 -13.567 1.00 73.06 90 VAL A CA 1
ATOM 641 C C . VAL A 1 90 ? 13.773 5.296 -12.651 1.00 73.06 90 VAL A C 1
ATOM 643 O O . VAL A 1 90 ? 13.182 6.103 -11.935 1.00 73.06 90 VAL A O 1
ATOM 646 N N . THR A 1 91 ? 13.512 3.988 -12.616 1.00 72.44 91 THR A N 1
ATOM 647 C CA . THR A 1 91 ? 12.468 3.388 -11.776 1.00 72.44 91 THR A CA 1
ATOM 648 C C . THR A 1 91 ? 12.738 3.619 -10.275 1.00 72.44 91 THR A C 1
ATOM 650 O O . THR A 1 91 ? 11.883 4.217 -9.614 1.00 72.44 91 THR A O 1
ATOM 653 N N . PRO A 1 92 ? 13.914 3.268 -9.704 1.00 77.69 92 PRO A N 1
ATOM 654 C CA . PRO A 1 92 ? 14.247 3.601 -8.314 1.00 77.69 92 PRO A CA 1
ATOM 655 C C . PRO A 1 92 ? 14.240 5.105 -8.011 1.00 77.69 92 PRO A C 1
ATOM 657 O O . PRO A 1 92 ? 13.741 5.511 -6.959 1.00 77.69 92 PRO A O 1
ATOM 660 N N . LEU A 1 93 ? 14.755 5.938 -8.926 1.00 80.75 93 LEU A N 1
ATOM 661 C CA . LEU A 1 93 ? 14.790 7.392 -8.748 1.00 80.75 93 LEU A CA 1
ATOM 662 C C . LEU A 1 93 ? 13.377 7.972 -8.639 1.00 80.75 93 LEU A C 1
ATOM 664 O O . LEU A 1 93 ? 13.099 8.759 -7.735 1.00 80.75 93 LEU A O 1
ATOM 668 N N . PHE A 1 94 ? 12.469 7.554 -9.521 1.00 77.56 94 PHE A N 1
ATOM 669 C CA . PHE A 1 94 ? 11.079 7.991 -9.499 1.00 77.56 94 PHE A CA 1
ATOM 670 C C . PHE A 1 94 ? 10.373 7.577 -8.209 1.00 77.56 94 PHE A C 1
ATOM 672 O O . PHE A 1 94 ? 9.683 8.394 -7.598 1.00 77.56 94 PHE A O 1
ATOM 679 N N . ASN A 1 95 ? 10.583 6.342 -7.746 1.00 81.12 95 ASN A N 1
ATOM 680 C CA . ASN A 1 95 ? 10.032 5.893 -6.470 1.00 81.12 95 ASN A CA 1
ATOM 681 C C . ASN A 1 95 ? 10.564 6.748 -5.306 1.00 81.12 95 ASN A C 1
ATOM 683 O O . ASN A 1 95 ? 9.785 7.166 -4.453 1.00 81.12 95 ASN A O 1
ATOM 687 N N . GLY A 1 96 ? 11.862 7.073 -5.293 1.00 81.94 96 GLY A N 1
ATOM 688 C CA . GLY A 1 96 ? 12.474 7.940 -4.281 1.00 81.94 96 GLY A CA 1
ATOM 689 C C . GLY A 1 96 ? 11.927 9.371 -4.300 1.00 81.94 96 GLY A C 1
ATOM 690 O O . GLY A 1 96 ? 11.556 9.903 -3.254 1.00 81.94 96 GLY A O 1
ATOM 691 N N . VAL A 1 97 ? 11.805 9.981 -5.483 1.00 84.56 97 VAL A N 1
ATOM 692 C CA . VAL A 1 97 ? 11.198 11.314 -5.659 1.00 84.56 97 VAL A CA 1
ATOM 693 C C . VAL A 1 97 ? 9.739 11.300 -5.210 1.00 84.56 97 VAL A C 1
ATOM 695 O O . VAL A 1 97 ? 9.309 12.185 -4.473 1.00 84.56 97 VAL A O 1
ATOM 698 N N . THR A 1 98 ? 8.989 10.262 -5.576 1.00 83.25 98 THR A N 1
ATOM 699 C CA . THR A 1 98 ? 7.592 10.104 -5.162 1.00 83.25 98 THR A CA 1
ATOM 700 C C . THR A 1 98 ? 7.480 9.927 -3.647 1.00 83.25 98 THR A C 1
ATOM 702 O O . THR A 1 98 ? 6.599 10.528 -3.035 1.00 83.25 98 THR A O 1
ATOM 705 N N . LEU A 1 99 ? 8.397 9.187 -3.011 1.00 85.94 99 LEU A N 1
ATOM 706 C CA . LEU A 1 99 ? 8.479 9.069 -1.552 1.00 85.94 99 LEU A CA 1
ATOM 707 C C . LEU A 1 99 ? 8.723 10.424 -0.890 1.00 85.94 99 LEU A C 1
ATOM 709 O O . LEU A 1 99 ? 8.048 10.766 0.083 1.00 85.94 99 LEU A O 1
ATOM 713 N N . LEU A 1 100 ? 9.657 11.206 -1.434 1.00 85.12 100 LEU A N 1
ATOM 714 C CA . LEU A 1 100 ? 9.983 12.539 -0.941 1.00 85.12 100 LEU A CA 1
ATOM 715 C C . LEU A 1 100 ? 8.768 13.471 -1.031 1.00 85.12 100 LEU A C 1
ATOM 717 O O . LEU A 1 100 ? 8.463 14.181 -0.075 1.00 85.12 100 LEU A O 1
ATOM 721 N N . ILE A 1 101 ? 8.041 13.425 -2.152 1.00 83.56 101 ILE A N 1
ATOM 722 C CA . ILE A 1 101 ? 6.804 14.185 -2.361 1.00 83.56 101 ILE A CA 1
ATOM 723 C C . ILE A 1 101 ? 5.729 13.721 -1.375 1.00 83.56 101 ILE A C 1
ATOM 725 O O . ILE A 1 101 ? 5.127 14.558 -0.709 1.00 83.56 101 ILE A O 1
ATOM 729 N N . ALA A 1 102 ? 5.512 12.412 -1.230 1.00 82.38 102 ALA A N 1
ATOM 730 C CA . ALA A 1 102 ? 4.511 11.852 -0.324 1.00 82.38 102 ALA A CA 1
ATOM 731 C C . ALA A 1 102 ? 4.770 12.267 1.133 1.00 82.38 102 ALA A C 1
ATOM 733 O O . ALA A 1 102 ? 3.872 12.787 1.796 1.00 82.38 102 ALA A O 1
ATOM 734 N N . VAL A 1 103 ? 6.006 12.112 1.620 1.00 79.00 103 VAL A N 1
ATOM 735 C CA . VAL A 1 103 ? 6.418 12.530 2.970 1.00 79.00 103 VAL A CA 1
ATOM 736 C C . VAL A 1 103 ? 6.389 14.048 3.125 1.00 79.00 103 VAL A C 1
ATOM 738 O O . VAL A 1 103 ? 5.952 14.541 4.163 1.00 79.00 103 VAL A O 1
ATOM 741 N N . GLY A 1 104 ? 6.809 14.804 2.111 1.00 79.94 104 GLY A N 1
ATOM 742 C CA . GLY A 1 104 ? 6.758 16.265 2.119 1.00 79.94 104 GLY A CA 1
ATOM 743 C C . GLY A 1 104 ? 5.325 16.781 2.246 1.00 79.94 104 GLY A C 1
ATOM 744 O O . GLY A 1 104 ? 5.041 17.634 3.089 1.00 79.94 104 GLY A O 1
ATOM 745 N N . LEU A 1 105 ? 4.396 16.205 1.481 1.00 73.50 105 LEU A N 1
ATOM 746 C CA . LEU A 1 105 ? 2.975 16.546 1.512 1.00 73.50 105 LEU A CA 1
ATOM 747 C C . LEU A 1 105 ? 2.312 16.097 2.825 1.00 73.50 105 LEU A C 1
ATOM 749 O O . LEU A 1 105 ? 1.536 16.849 3.427 1.00 73.50 105 LEU A O 1
ATOM 753 N N . ALA A 1 106 ? 2.667 14.909 3.322 1.00 71.50 106 ALA A N 1
ATOM 754 C CA . ALA A 1 106 ? 2.241 14.401 4.625 1.00 71.50 106 ALA A CA 1
ATOM 755 C C . ALA A 1 106 ? 2.719 15.309 5.770 1.00 71.50 106 ALA A C 1
ATOM 757 O O . ALA A 1 106 ? 1.935 15.724 6.622 1.00 71.50 106 ALA A O 1
ATOM 758 N N . GLY A 1 107 ? 3.997 15.687 5.761 1.00 71.69 107 GLY A N 1
ATOM 759 C CA . GLY A 1 107 ? 4.603 16.572 6.749 1.00 71.69 107 GLY A CA 1
ATOM 760 C C . GLY A 1 107 ? 4.025 17.985 6.699 1.00 71.69 107 GLY A C 1
ATOM 761 O O . GLY A 1 107 ? 3.724 18.562 7.744 1.00 71.69 107 GLY A O 1
ATOM 762 N N . TYR A 1 108 ? 3.807 18.535 5.503 1.00 72.25 108 TYR A N 1
ATOM 763 C CA . TYR A 1 10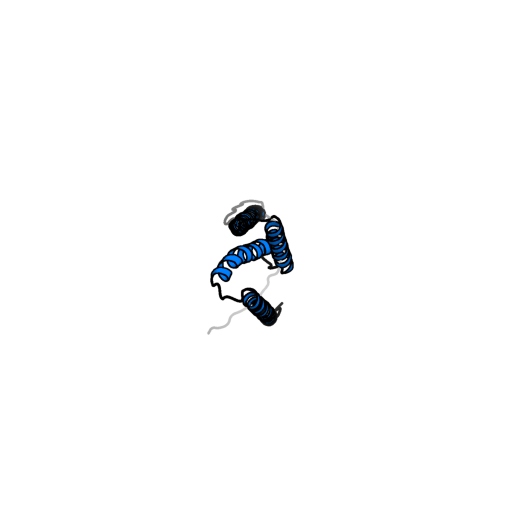8 ? 3.205 19.857 5.324 1.00 72.25 108 TYR A CA 1
ATOM 764 C C . TYR A 1 108 ? 1.756 19.898 5.830 1.00 72.25 108 TYR A C 1
ATOM 766 O O . TYR A 1 108 ? 1.384 20.790 6.598 1.00 72.25 108 TYR A O 1
ATOM 774 N N . SER A 1 109 ? 0.944 18.901 5.472 1.00 64.06 109 SER A N 1
ATOM 775 C CA . SER A 1 109 ? -0.457 18.810 5.903 1.00 64.06 109 SER A CA 1
ATOM 776 C C . SER A 1 109 ? -0.607 18.556 7.410 1.00 64.06 109 SER A C 1
ATOM 778 O O . SER A 1 109 ? -1.477 19.161 8.046 1.00 64.06 109 SER A O 1
ATOM 780 N N . ALA A 1 110 ? 0.268 17.741 8.011 1.00 62.12 110 ALA A N 1
ATOM 781 C CA . ALA A 1 110 ? 0.302 17.508 9.455 1.00 62.12 110 ALA A CA 1
ATOM 782 C C . ALA A 1 110 ? 0.694 18.775 10.237 1.00 62.12 110 ALA A C 1
ATOM 784 O O . ALA A 1 110 ? 0.025 19.146 11.205 1.00 62.12 110 ALA A O 1
ATOM 785 N N . ARG A 1 111 ? 1.724 19.502 9.779 1.00 61.28 111 ARG A N 1
ATOM 786 C CA . ARG A 1 111 ? 2.179 20.757 10.406 1.00 61.28 111 ARG A CA 1
ATOM 787 C C . ARG A 1 111 ? 1.121 21.860 10.343 1.00 61.28 111 ARG A C 1
ATOM 789 O O . ARG A 1 111 ? 0.988 22.635 11.290 1.00 61.28 111 ARG A O 1
ATOM 796 N N . ARG A 1 112 ? 0.325 21.916 9.270 1.00 58.94 112 ARG A N 1
ATOM 797 C CA . ARG A 1 112 ? -0.744 22.917 9.108 1.00 58.94 112 ARG A CA 1
ATOM 798 C C . ARG A 1 112 ? -1.905 22.707 10.090 1.00 58.94 112 ARG A C 1
ATOM 800 O O . ARG A 1 112 ? -2.493 23.683 10.547 1.00 58.94 112 ARG A O 1
ATOM 807 N N . LYS A 1 113 ? -2.198 21.461 10.478 1.00 54.66 113 LYS A N 1
ATOM 808 C CA . LYS A 1 113 ? -3.260 21.142 11.452 1.00 54.66 113 LYS A CA 1
ATOM 809 C C . LYS A 1 113 ? -2.846 21.331 12.911 1.00 54.66 113 LYS A C 1
ATOM 811 O O . LYS A 1 113 ? -3.680 21.768 13.695 1.00 54.66 113 LYS A O 1
ATOM 816 N N . LEU A 1 114 ? -1.576 21.103 13.261 1.00 57.59 114 LEU A N 1
ATOM 817 C CA . LEU A 1 114 ? -1.052 21.453 14.593 1.00 57.59 114 LEU A CA 1
ATOM 818 C C . LEU A 1 114 ? -1.196 22.958 14.875 1.00 57.59 114 LEU A C 1
ATOM 820 O O . LEU A 1 114 ? -1.530 23.351 15.987 1.00 57.59 114 LEU A O 1
ATOM 824 N N . ARG A 1 115 ? -1.039 23.798 13.843 1.00 55.44 115 ARG A N 1
ATOM 825 C CA . ARG A 1 115 ? -1.294 25.242 13.945 1.00 55.44 115 ARG A CA 1
ATOM 826 C C . ARG A 1 115 ? -2.782 25.601 13.982 1.00 55.44 115 ARG A C 1
ATOM 828 O O . ARG A 1 115 ? -3.146 26.527 14.690 1.00 55.44 115 ARG A O 1
ATOM 835 N N . ALA A 1 116 ? -3.643 24.866 13.276 1.00 59.56 116 ALA A N 1
ATOM 836 C CA . ALA A 1 116 ? -5.090 25.105 13.301 1.00 59.56 116 ALA A CA 1
ATOM 837 C C . ALA A 1 116 ? -5.762 24.665 14.621 1.00 59.56 116 ALA A C 1
ATOM 839 O O . ALA A 1 116 ? -6.728 25.287 15.047 1.00 59.56 116 ALA A O 1
ATOM 840 N N . GLY A 1 117 ? -5.249 23.621 15.286 1.00 52.12 117 GLY A N 1
ATOM 841 C CA . GLY A 1 117 ? -5.759 23.146 16.580 1.00 52.12 117 GLY A CA 1
ATOM 842 C C . GLY A 1 117 ? -5.321 23.997 17.777 1.00 52.12 117 GLY A C 1
ATOM 843 O O . GLY A 1 117 ? -6.071 24.121 18.737 1.00 52.12 117 GLY A O 1
ATOM 844 N N . ALA A 1 118 ? -4.148 24.633 17.704 1.00 56.59 118 ALA A N 1
ATOM 845 C CA . ALA A 1 118 ? -3.644 25.513 18.762 1.00 56.59 118 ALA A CA 1
ATOM 846 C C . ALA A 1 118 ? -4.409 26.848 18.874 1.00 56.59 118 ALA A C 1
ATOM 848 O O . ALA A 1 118 ? -4.377 27.476 19.924 1.00 56.59 118 ALA A O 1
ATOM 849 N N . VAL A 1 119 ? -5.115 27.269 17.818 1.00 57.31 119 VAL A N 1
ATOM 850 C CA . VAL A 1 119 ? -5.923 28.507 17.808 1.00 57.31 119 VAL A CA 1
ATOM 851 C C . VAL A 1 119 ? -7.334 28.279 18.373 1.00 57.31 119 VAL A C 1
ATOM 853 O O . VAL A 1 119 ? -8.004 29.230 18.757 1.00 57.31 119 VAL A O 1
ATOM 856 N N . ALA A 1 120 ? -7.787 27.024 18.454 1.00 58.16 120 ALA A N 1
ATOM 857 C CA . ALA A 1 120 ? -9.134 26.680 18.909 1.00 58.16 120 ALA A CA 1
ATOM 858 C C . ALA A 1 120 ? -9.222 26.327 20.401 1.00 58.16 120 ALA A C 1
ATOM 860 O O . ALA A 1 120 ? -10.330 26.115 20.883 1.00 58.16 120 ALA A O 1
ATOM 861 N N . ALA A 1 121 ? -8.099 26.233 21.122 1.00 55.41 121 ALA A N 1
ATOM 862 C CA . ALA A 1 121 ? -8.121 26.038 22.568 1.00 55.41 121 ALA A CA 1
ATOM 863 C C . ALA A 1 121 ? -8.496 27.373 23.236 1.00 55.41 121 ALA A C 1
ATOM 865 O O . ALA A 1 121 ? -7.694 28.310 23.179 1.00 55.41 121 ALA A O 1
ATOM 866 N N . PRO A 1 122 ? -9.689 27.497 23.853 1.00 68.31 122 PRO A N 1
ATOM 867 C CA . PRO A 1 122 ? -9.991 28.646 24.692 1.00 68.31 122 PRO A CA 1
ATOM 868 C C . PRO A 1 122 ? -8.946 28.697 25.813 1.00 68.31 122 PRO A C 1
ATOM 870 O O . PRO A 1 122 ? -8.507 27.631 26.266 1.00 68.31 122 PRO A O 1
ATOM 873 N N . PRO A 1 123 ? -8.518 29.894 26.249 1.00 72.25 123 PRO A N 1
ATOM 874 C CA . PRO A 1 123 ? -7.561 30.012 27.337 1.00 72.25 123 PRO A CA 1
ATOM 875 C C . PRO A 1 123 ? -8.060 29.178 28.523 1.00 72.25 123 PRO A C 1
ATOM 877 O O . PRO A 1 123 ? -9.259 29.226 28.819 1.00 72.25 123 PRO A O 1
ATOM 880 N N . PRO A 1 124 ? -7.193 28.393 29.188 1.00 67.94 124 PRO A N 1
ATOM 881 C CA . PRO A 1 124 ? -7.566 27.794 30.454 1.00 67.94 124 PRO A CA 1
ATOM 882 C C . PRO A 1 124 ? -7.957 28.954 31.362 1.00 67.94 124 PRO A C 1
ATOM 884 O O . PRO A 1 124 ? -7.115 29.767 31.742 1.00 67.94 124 PRO A O 1
ATOM 887 N N . THR A 1 125 ? -9.249 29.070 31.656 1.00 64.31 125 THR A N 1
ATOM 888 C CA . THR A 1 125 ? -9.729 29.899 32.749 1.00 64.31 125 THR A CA 1
ATOM 889 C C . THR A 1 125 ? -9.149 29.259 33.995 1.00 64.31 125 THR A C 1
ATOM 891 O O . THR A 1 125 ? -9.716 28.313 34.542 1.00 64.31 125 THR A O 1
ATOM 894 N N . ILE A 1 126 ? -7.953 29.701 34.382 1.00 70.06 126 ILE A N 1
ATOM 895 C CA . ILE A 1 126 ? -7.456 29.500 35.732 1.00 70.06 126 ILE A CA 1
ATOM 896 C C . ILE A 1 126 ? -8.590 30.040 36.604 1.00 70.06 126 ILE A C 1
ATOM 898 O O . ILE A 1 126 ? -8.960 31.201 36.416 1.00 70.06 126 ILE A O 1
ATOM 902 N N . PRO A 1 127 ? -9.222 29.228 37.468 1.00 65.81 127 PRO A N 1
ATOM 903 C CA . PRO A 1 127 ? -10.135 29.777 38.451 1.00 65.81 127 PRO A CA 1
ATOM 904 C C . PRO A 1 127 ? -9.332 30.835 39.201 1.00 65.81 127 PRO A C 1
ATOM 906 O O . PRO A 1 127 ? -8.319 30.490 39.812 1.00 65.81 127 PRO A O 1
ATOM 909 N N . THR A 1 128 ? -9.704 32.110 39.065 1.00 59.56 128 THR A N 1
ATOM 910 C CA . THR A 1 128 ? -9.099 33.211 39.812 1.00 59.56 128 THR A CA 1
ATOM 911 C C . THR A 1 128 ? -9.286 32.891 41.289 1.00 59.56 128 THR A C 1
ATOM 913 O O . THR A 1 128 ? -10.336 33.130 41.879 1.00 59.56 128 THR A O 1
ATOM 916 N N . ALA A 1 129 ? -8.278 32.255 41.878 1.00 59.19 129 ALA A N 1
ATOM 917 C CA . ALA A 1 129 ? -8.160 32.087 43.307 1.00 59.19 129 ALA A CA 1
ATOM 918 C C . ALA A 1 129 ? -7.833 33.473 43.871 1.00 59.19 129 ALA A C 1
ATOM 920 O O . ALA A 1 129 ? -6.670 33.858 43.943 1.00 59.19 129 ALA A O 1
ATOM 921 N N . GLY A 1 130 ? -8.879 34.230 44.201 1.00 56.34 130 GLY A N 1
ATOM 922 C CA . GLY A 1 130 ? -8.779 35.531 44.855 1.00 56.34 130 GLY A CA 1
ATOM 923 C C . GLY A 1 130 ? -9.216 36.694 43.975 1.00 56.34 130 GLY A C 1
ATOM 924 O O . GLY A 1 130 ? -8.382 37.442 43.483 1.00 56.34 130 GLY A O 1
ATOM 925 N N . GLU A 1 131 ? -10.525 36.896 43.857 1.00 48.41 131 GLU A N 1
ATOM 926 C CA . GLU A 1 131 ? -11.071 38.230 43.604 1.00 48.41 131 GLU A CA 1
ATOM 927 C C . GLU A 1 131 ? -11.693 38.721 44.921 1.00 48.41 131 GLU A C 1
ATOM 929 O O . GLU A 1 131 ? -12.798 38.303 45.272 1.00 48.41 131 GLU A O 1
ATOM 934 N N . PRO A 1 132 ? -10.972 39.519 45.733 1.00 60.31 132 PRO A N 1
ATOM 935 C CA . PRO A 1 132 ? -11.548 40.185 46.886 1.00 60.31 132 PRO A CA 1
ATOM 936 C C . PRO A 1 132 ? -12.222 41.469 46.394 1.00 60.31 132 PRO A C 1
ATOM 938 O O . PRO A 1 132 ? -11.628 42.544 46.420 1.00 60.31 132 PRO A O 1
ATOM 941 N N . ALA A 1 133 ? -13.460 41.353 45.916 1.00 52.59 133 ALA A N 1
ATOM 942 C CA . ALA A 1 133 ? -14.335 42.501 45.710 1.00 52.59 133 ALA A CA 1
ATOM 943 C C . ALA A 1 133 ? -15.134 42.723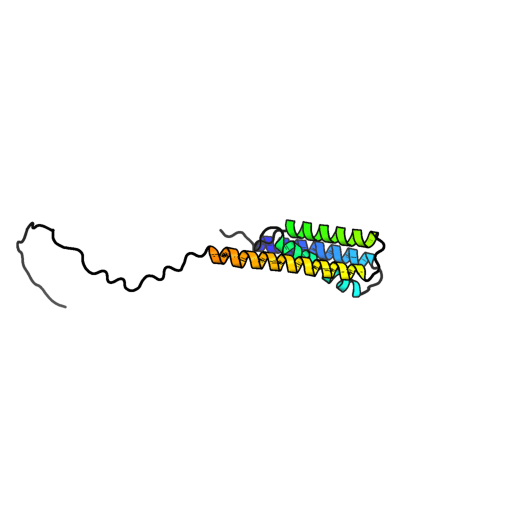 46.999 1.00 52.59 133 ALA A C 1
ATOM 945 O O . ALA A 1 133 ? -16.162 42.094 47.247 1.00 52.59 133 ALA A O 1
ATOM 946 N N . ALA A 1 134 ? -14.563 43.553 47.865 1.00 54.59 134 ALA A N 1
ATOM 947 C CA . ALA A 1 134 ? -15.271 44.184 48.961 1.00 54.59 134 ALA A CA 1
ATOM 948 C C . ALA A 1 134 ? -16.333 45.160 48.424 1.00 54.59 134 ALA A C 1
ATOM 950 O O . ALA A 1 134 ? -16.150 45.738 47.357 1.00 54.59 134 ALA A O 1
ATOM 951 N N . ASP A 1 135 ? -17.359 45.362 49.251 1.00 48.00 135 ASP A N 1
ATOM 952 C CA . ASP A 1 135 ? -18.371 46.421 49.208 1.00 48.00 135 ASP A CA 1
ATOM 953 C C . ASP A 1 135 ? -19.380 46.423 48.054 1.00 48.00 135 ASP A C 1
ATOM 955 O O . ASP A 1 135 ? -19.111 46.904 46.962 1.00 48.00 135 ASP A O 1
ATOM 959 N N . ASP A 1 136 ? -20.609 46.006 48.383 1.00 49.31 136 ASP A N 1
ATOM 960 C CA . ASP A 1 136 ? -21.781 46.857 48.159 1.00 49.31 136 ASP A CA 1
ATOM 961 C C . ASP A 1 136 ? -22.922 46.496 49.142 1.00 49.31 136 ASP A C 1
ATOM 963 O O . ASP A 1 136 ? -23.533 45.432 49.077 1.00 49.31 136 ASP A O 1
ATOM 967 N N . ALA A 1 137 ? -23.154 47.422 50.082 1.00 44.62 137 ALA A N 1
ATOM 968 C CA . ALA A 1 137 ? -24.427 47.832 50.697 1.00 44.62 137 ALA A CA 1
ATOM 969 C C . ALA A 1 137 ? -25.413 46.790 51.307 1.00 44.62 137 ALA A C 1
ATOM 971 O O . ALA A 1 137 ? -26.095 46.041 50.614 1.00 44.62 137 ALA A O 1
ATOM 972 N N . GLY A 1 138 ? -25.622 46.865 52.636 1.00 37.34 138 GLY A N 1
ATOM 973 C CA . GLY A 1 138 ? -26.824 46.330 53.324 1.00 37.34 138 GLY A CA 1
ATOM 974 C C . GLY A 1 138 ? -28.073 47.217 53.121 1.00 37.34 138 GLY A C 1
ATOM 975 O O . GLY A 1 138 ? -28.091 48.016 52.191 1.00 37.34 138 GLY A O 1
ATOM 976 N N . PRO A 1 139 ? -29.075 47.251 54.028 1.00 62.97 139 PRO A N 1
ATOM 977 C CA . PRO A 1 139 ? -29.698 46.212 54.855 1.00 62.97 139 PRO A CA 1
ATOM 978 C C . PRO A 1 139 ? -31.206 46.050 54.507 1.00 62.97 139 PRO A C 1
ATOM 980 O O . PRO A 1 139 ? -31.897 47.035 54.268 1.00 62.97 139 PRO A O 1
ATOM 983 N N . SER A 1 140 ? -31.783 44.845 54.525 1.00 50.38 140 SER A N 1
ATOM 984 C CA . SER A 1 140 ? -33.248 44.684 54.686 1.00 50.38 140 SER A CA 1
ATOM 985 C C . SER A 1 140 ? -33.659 43.224 54.868 1.00 50.38 140 SER A C 1
ATOM 987 O O . SER A 1 140 ? -33.750 42.453 53.920 1.00 50.38 140 SER A O 1
ATOM 989 N N . SER A 1 141 ? -33.989 42.856 56.103 1.00 53.69 141 SER A N 1
ATOM 990 C CA . SER A 1 141 ? -34.993 41.819 56.336 1.00 53.69 141 SER A CA 1
ATOM 991 C C . SER A 1 141 ? -35.775 42.194 57.599 1.00 53.69 141 SER A C 1
ATOM 993 O O . SER A 1 141 ? -35.159 42.338 58.659 1.00 53.69 141 SER A O 1
ATOM 995 N N . PRO A 1 142 ? -37.087 42.480 57.500 1.00 56.59 142 PRO A N 1
ATOM 996 C CA . PRO A 1 142 ? -37.884 42.927 58.629 1.00 56.59 142 PRO A CA 1
ATOM 997 C C . PRO A 1 142 ? -38.335 41.758 59.511 1.00 56.59 142 PRO A C 1
ATOM 999 O O . PRO A 1 142 ? -38.427 40.606 59.097 1.00 56.59 142 PRO A O 1
ATOM 1002 N N . ALA A 1 143 ? -38.621 42.124 60.755 1.00 44.88 143 ALA A N 1
ATOM 1003 C CA . A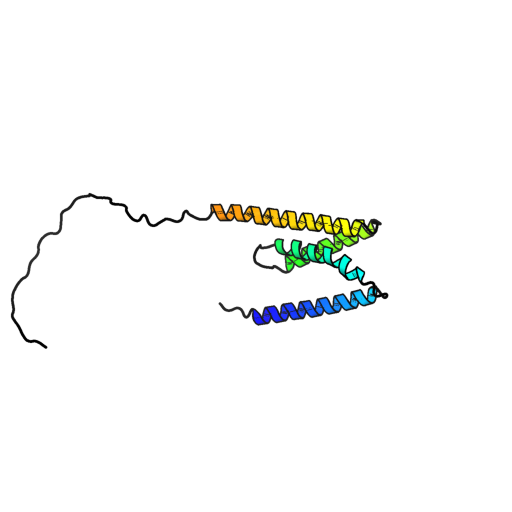LA A 1 143 ? -39.111 41.313 61.855 1.00 44.88 143 ALA A CA 1
ATOM 1004 C C . ALA A 1 143 ? -40.376 40.474 61.570 1.00 44.88 143 ALA A C 1
ATOM 1006 O O . ALA A 1 143 ? -41.266 40.894 60.834 1.00 44.88 143 ALA A O 1
ATOM 1007 N N . GLY A 1 144 ? -40.519 39.371 62.317 1.00 44.94 144 GLY A N 1
ATOM 1008 C CA . GLY A 1 144 ? -41.813 38.768 62.659 1.00 44.94 144 GLY A CA 1
ATOM 1009 C C . GLY A 1 144 ? -41.678 37.538 63.578 1.00 44.94 144 GLY A C 1
ATOM 1010 O O . GLY A 1 144 ? -40.772 36.749 63.342 1.00 44.94 144 GLY A O 1
ATOM 1011 N N . PRO A 1 145 ? -42.498 37.366 64.640 1.00 60.78 145 PRO A N 1
ATOM 1012 C CA . PRO A 1 145 ? -42.040 36.827 65.930 1.00 60.78 145 PRO A CA 1
ATOM 1013 C C . PRO A 1 145 ? -42.695 35.495 66.354 1.00 60.78 145 PRO A C 1
ATOM 1015 O O . PRO A 1 145 ? -43.736 35.109 65.830 1.00 60.78 145 PRO A O 1
ATOM 1018 N N . GLY A 1 146 ? -42.141 34.836 67.383 1.00 44.38 146 GLY A N 1
ATOM 1019 C CA . GLY A 1 146 ? -42.850 33.763 68.092 1.00 44.38 146 GLY A CA 1
ATOM 1020 C C . GLY A 1 146 ? -41.992 32.867 68.988 1.00 44.38 146 GLY A C 1
ATOM 1021 O O . GLY A 1 146 ? -41.719 31.727 68.639 1.00 44.38 146 GLY A O 1
ATOM 1022 N N . THR A 1 147 ? -41.629 33.357 70.173 1.00 56.94 147 THR A N 1
ATOM 1023 C CA . THR A 1 147 ? -41.383 32.515 71.365 1.00 56.94 147 THR A CA 1
ATOM 1024 C C . THR A 1 147 ? -42.760 32.335 72.029 1.00 56.94 147 THR A C 1
ATOM 1026 O O . THR A 1 147 ? -43.473 33.340 72.113 1.00 56.94 147 THR A O 1
ATOM 1029 N N . PRO A 1 148 ? -43.184 31.137 72.492 1.00 58.62 148 PRO A N 1
ATOM 1030 C CA . PRO A 1 148 ? -42.738 30.692 73.814 1.00 58.62 148 PRO A CA 1
ATOM 1031 C C . PRO A 1 148 ? -42.634 29.174 74.078 1.00 58.62 148 PRO A C 1
ATOM 1033 O O . PRO A 1 148 ? -43.414 28.368 73.593 1.00 58.62 148 PRO A O 1
ATOM 1036 N N . ALA A 1 149 ? -41.700 28.867 74.985 1.00 52.03 149 ALA A N 1
ATOM 1037 C CA . ALA A 1 149 ? -41.838 27.950 76.125 1.00 52.03 149 ALA A CA 1
ATOM 1038 C C . ALA A 1 149 ? -42.093 26.441 75.909 1.00 52.03 149 ALA A C 1
ATOM 1040 O O . ALA A 1 149 ? -43.175 26.036 75.503 1.00 52.03 149 ALA A O 1
ATOM 1041 N N . ALA A 1 150 ? -41.129 25.626 76.372 1.00 48.06 150 ALA A N 1
ATOM 1042 C CA . ALA A 1 150 ? -41.264 24.534 77.369 1.00 48.06 150 ALA A CA 1
ATOM 1043 C C . ALA A 1 150 ? -40.061 23.559 77.221 1.00 48.06 150 ALA A C 1
ATOM 1045 O O . ALA A 1 150 ? -39.876 23.007 76.146 1.00 48.06 150 ALA A O 1
ATOM 1046 N N . LEU A 1 151 ? -39.088 23.503 78.153 1.00 58.12 151 LEU A N 1
ATOM 1047 C CA . LEU A 1 151 ? -39.015 22.643 79.370 1.00 58.12 151 LEU A CA 1
ATOM 1048 C C . LEU A 1 151 ? -38.635 21.155 79.073 1.00 58.12 151 LEU A C 1
ATOM 1050 O O . LEU A 1 151 ? -38.896 20.682 77.977 1.00 58.12 151 LEU A O 1
ATOM 1054 N N . PRO A 1 152 ? -37.986 20.403 79.996 1.00 60.97 152 PRO A N 1
ATOM 1055 C CA . PRO A 1 152 ? -36.529 20.384 80.202 1.00 60.97 152 PRO A CA 1
ATOM 1056 C C . PRO A 1 152 ? -35.882 18.969 80.171 1.00 60.97 152 PRO A C 1
ATOM 1058 O O . PRO A 1 152 ? -36.566 17.957 80.202 1.00 60.97 152 PRO A O 1
ATOM 1061 N N . ALA A 1 153 ? -34.540 18.953 80.201 1.00 52.97 153 ALA A N 1
ATOM 1062 C CA . ALA A 1 153 ? -33.637 17.997 80.872 1.00 52.97 153 ALA A CA 1
ATOM 1063 C C . ALA A 1 153 ? -33.949 16.484 80.852 1.00 52.97 153 ALA A C 1
ATOM 1065 O O . ALA A 1 153 ? -34.876 16.060 81.528 1.00 52.97 153 ALA A O 1
ATOM 1066 N N . THR A 1 154 ? -33.038 15.655 80.306 1.00 57.19 154 THR A N 1
ATOM 1067 C CA . THR A 1 154 ? -32.508 14.473 81.032 1.00 57.19 154 THR A CA 1
ATOM 1068 C C . THR A 1 154 ? -31.311 13.794 80.324 1.00 57.19 154 THR A C 1
ATOM 1070 O O . THR A 1 154 ? -31.357 13.569 79.121 1.00 57.19 154 THR A O 1
ATOM 1073 N N . THR A 1 155 ? -30.267 13.480 81.111 1.00 58.88 155 THR A N 1
ATOM 1074 C CA . THR A 1 155 ? -29.507 12.198 81.179 1.00 58.88 155 THR A CA 1
ATOM 1075 C C . THR A 1 155 ? -28.853 11.663 79.886 1.00 58.88 155 THR A C 1
ATOM 1077 O O . THR A 1 155 ? -29.523 11.195 78.979 1.00 58.88 155 THR A O 1
ATOM 1080 N N . ALA A 1 156 ? -27.535 11.803 79.698 1.00 51.97 156 ALA A N 1
ATOM 1081 C CA . ALA A 1 156 ? -26.457 10.948 80.233 1.00 51.97 156 ALA A CA 1
ATOM 1082 C C . ALA A 1 156 ? -26.500 9.474 79.771 1.00 51.97 156 ALA A C 1
ATOM 1084 O O . ALA A 1 156 ? -27.242 8.682 80.342 1.00 51.97 156 ALA A O 1
ATOM 1085 N N . ARG A 1 157 ? -25.628 9.094 78.826 1.00 49.00 157 ARG A N 1
ATOM 1086 C CA . ARG A 1 157 ? -24.613 8.033 78.984 1.00 49.00 157 ARG A CA 1
ATOM 1087 C C . ARG A 1 157 ? -23.690 7.968 77.772 1.00 49.00 157 ARG A C 1
ATOM 1089 O O . ARG A 1 157 ? -24.196 8.191 76.654 1.00 49.00 157 ARG A O 1
#

Sequence (157 aa):
MGIPTKRYSIYAFSFSAVVTGVAGVLLASQQQIGNPSVGMDYLLPAFVGALLGATAIKPGRANVIGTLVAVITLAIGLAGISQLGAQFWVTPLFNGVTLLIAVGLAGYSARRKLRAGAVAAPPPTIPTAGEPAADDAGPSSPAGPGTPAALPATTAR

pLDDT: mean 71.37, std 14.35, range [37.34, 95.94]

Foldseek 3Di:
DDDPVVVVVVVVVVVVCVVVVVVVVVVCVVVVDPDVCVVVLVVLLVLLLVLLLCPQDDNPDRDVVSSVVSSVVSVCVLVVCVVVVDDPVVSVVVSVVSSVVSVVVVVVVVVVVVVVVVVPDDPPPPPPPDDPPDDDDDDDDDDDDDDDDDDDDDDDD